Protein AF-M1EKQ5-F1 (afdb_monomer)

Mean predicted aligned error: 8.8 Å

pLDDT: mean 74.96, std 15.65, range [34.0, 91.25]

Secondary structure (DSSP, 8-state):
--SHHHHHHHHH---TT--S-SEEEEE--TT--HHHHHHHHHHHHHTT-EEEEEPPTT--S--HHHHHHHHTT-SEEE--SS-SHHHHHHHT-

Nearest PDB structures (foldseek):
  4z1y-assembly1_B  TM=9.109E-01  e=4.977E-04  Chloroflexus aurantiacus J-10-fl
  5bof-assembly1_B  TM=9.261E-01  e=7.310E-04  Staphylococcus aureus
  3zlg-assembly4_D  TM=9.283E-01  e=8.309E-04  Streptococcus pyogenes MGAS10394
  5bof-assembly1_A  TM=9.263E-01  e=8.309E-04  Staphylococcus aureus
  8uop-assembly1_A  TM=8.297E-01  e=7.310E-04  Streptococcus pyogenes

Radius of gyration: 14.04 Å; Cα contacts (8 Å, |Δi|>4): 96; chains: 1; bounding box: 30×28×34 Å

Sequence (93 aa):
GAASKSISKLLEGGDISTPKSSGLIIRHTNQTTISDLVEITSLLDSKQRVAVFGSAEGESSDDSLVDLAIGLGVRFIKLGGLSRGERITKYNR

Solvent-accessible surface area (backbone atoms only — not comparable to full-atom values): 5736 Å² total; per-residue (Å²): 133,71,63,67,62,45,56,57,51,66,70,64,64,75,62,92,85,64,84,91,62,67,58,47,82,45,58,72,44,102,78,53,53,73,68,55,53,53,54,52,46,54,52,28,53,78,67,76,31,44,48,25,46,30,65,51,90,90,57,61,62,62,41,63,68,50,58,48,35,59,75,68,66,46,84,41,74,45,69,73,65,100,54,64,69,36,34,46,43,42,75,73,108

InterPro domains:
  IPR000941 Enolase [PTHR11902] (14-93)
  IPR020810 Enolase, C-terminal TIM barrel domain [PF00113] (23-93)
  IPR036849 Enolase-like, C-terminal domain superfamily [G3DSA:3.20.20.120] (4-93)
  IPR036849 Enolase-like, C-terminal domain superfamily [SSF51604] (16-93)

Structure (mmCIF, N/CA/C/O backbone):
data_AF-M1EKQ5-F1
#
_entry.id   AF-M1EKQ5-F1
#
loop_
_atom_site.group_PDB
_atom_site.id
_atom_site.type_symbol
_atom_site.label_atom_id
_atom_site.label_alt_id
_atom_site.label_comp_id
_atom_site.label_asym_id
_atom_site.label_entity_id
_atom_site.label_seq_id
_atom_site.pdbx_PDB_ins_code
_atom_site.Cartn_x
_atom_site.Cartn_y
_atom_site.Cartn_z
_atom_site.occupancy
_atom_site.B_iso_or_equiv
_atom_site.auth_seq_id
_atom_site.auth_comp_id
_atom_site.auth_asym_id
_atom_site.auth_atom_id
_atom_site.pdbx_PDB_model_num
ATOM 1 N N . GLY A 1 1 ? 14.216 14.233 8.554 1.00 36.19 1 GLY A N 1
ATOM 2 C CA . GLY A 1 1 ? 13.802 14.748 9.879 1.00 36.19 1 GLY A CA 1
ATOM 3 C C . GLY A 1 1 ? 12.386 15.321 9.955 1.00 36.19 1 GLY A C 1
ATOM 4 O O . GLY A 1 1 ? 11.970 15.663 11.052 1.00 36.19 1 GLY A O 1
ATOM 5 N N . ALA A 1 2 ? 11.622 15.423 8.855 1.00 34.00 2 ALA A N 1
ATOM 6 C CA . ALA A 1 2 ? 10.308 16.086 8.859 1.00 34.00 2 ALA A CA 1
ATOM 7 C C . ALA A 1 2 ? 9.104 15.129 9.012 1.00 34.00 2 ALA A C 1
ATOM 9 O O . ALA A 1 2 ? 8.088 15.539 9.564 1.00 34.00 2 ALA A O 1
ATOM 10 N N . ALA A 1 3 ? 9.213 13.854 8.606 1.00 44.62 3 ALA A N 1
ATOM 11 C CA . ALA A 1 3 ? 8.083 12.915 8.671 1.00 44.62 3 ALA A CA 1
ATOM 12 C C . ALA A 1 3 ? 7.824 12.301 10.062 1.00 44.62 3 ALA A C 1
ATOM 14 O O . ALA A 1 3 ? 6.683 11.983 10.375 1.00 44.62 3 ALA A O 1
ATOM 15 N N . SER A 1 4 ? 8.841 12.201 10.930 1.00 40.91 4 SER A N 1
ATOM 16 C CA . SER A 1 4 ? 8.675 11.654 12.292 1.00 40.91 4 SER A CA 1
ATOM 17 C C . SER A 1 4 ? 7.761 12.536 13.161 1.00 40.91 4 SER A C 1
ATOM 19 O O . SER A 1 4 ? 6.984 12.024 13.956 1.00 40.91 4 SER A O 1
ATOM 21 N N . LYS A 1 5 ? 7.716 13.855 12.904 1.00 40.06 5 LYS A N 1
ATOM 22 C CA . LYS A 1 5 ? 6.724 14.761 13.513 1.00 40.06 5 LYS A CA 1
ATOM 23 C C . LYS A 1 5 ? 5.293 14.551 12.995 1.00 40.06 5 LYS A C 1
ATOM 25 O O . LYS A 1 5 ? 4.363 15.086 13.585 1.00 40.06 5 LYS A O 1
ATOM 30 N N . SER A 1 6 ? 5.095 13.830 11.888 1.00 53.09 6 SER A N 1
ATOM 31 C CA . SER A 1 6 ? 3.785 13.707 11.240 1.00 53.09 6 SER A CA 1
ATOM 32 C C . SER A 1 6 ? 2.917 12.612 11.848 1.00 53.09 6 SER A C 1
ATOM 34 O O . SER A 1 6 ? 1.705 12.769 11.801 1.00 53.09 6 SER A O 1
ATOM 36 N N . ILE A 1 7 ? 3.498 11.556 12.435 1.00 54.94 7 ILE A N 1
ATOM 37 C CA . ILE A 1 7 ? 2.737 10.473 13.086 1.00 54.94 7 ILE A CA 1
ATOM 38 C C . ILE A 1 7 ? 2.072 11.013 14.352 1.00 54.94 7 ILE A C 1
ATOM 40 O O . ILE A 1 7 ? 0.854 10.941 14.473 1.00 54.94 7 ILE A O 1
ATOM 44 N N . SER A 1 8 ? 2.833 11.691 15.218 1.00 48.03 8 SER A N 1
ATOM 45 C CA . SER A 1 8 ? 2.305 12.373 16.407 1.00 48.03 8 SER A CA 1
ATOM 46 C C . SER A 1 8 ? 1.205 13.367 16.035 1.00 48.03 8 SER A C 1
ATOM 48 O O . SER A 1 8 ? 0.151 13.364 16.644 1.00 48.03 8 SER A O 1
ATOM 50 N N . LYS A 1 9 ? 1.380 14.135 14.952 1.00 51.81 9 LYS A N 1
ATOM 51 C CA . LYS A 1 9 ? 0.381 15.104 14.467 1.00 51.81 9 LYS A CA 1
ATOM 52 C C . LYS A 1 9 ? -0.867 14.454 13.843 1.00 51.81 9 LYS A C 1
ATOM 54 O O . LYS A 1 9 ? -1.921 15.082 13.797 1.00 51.81 9 LYS A O 1
ATOM 59 N N . LEU A 1 10 ? -0.758 13.209 13.369 1.00 55.00 10 LEU A N 1
ATOM 60 C CA . LEU A 1 10 ? -1.873 12.371 12.905 1.00 55.00 10 LEU A CA 1
ATOM 61 C C . LEU A 1 10 ? -2.646 11.756 14.084 1.00 55.00 10 LEU A C 1
ATOM 63 O O . LEU A 1 10 ? -3.860 11.577 13.992 1.00 55.00 10 LEU A O 1
ATOM 67 N N . LEU A 1 11 ? -1.941 11.470 15.184 1.00 52.88 11 LEU A N 1
ATOM 68 C CA . LEU A 1 11 ? -2.489 11.007 16.463 1.00 52.88 11 LEU A CA 1
ATOM 69 C C . LEU A 1 11 ? -3.147 12.150 17.262 1.00 52.88 11 LEU A C 1
ATOM 71 O O . LEU A 1 11 ? -4.190 11.946 17.874 1.00 52.88 11 LEU A O 1
ATOM 75 N N . GLU A 1 12 ? -2.569 13.352 17.205 1.00 50.06 12 GLU A N 1
ATOM 76 C CA . GLU A 1 12 ? -2.920 14.540 18.001 1.00 50.06 12 GLU A CA 1
ATOM 77 C C . GLU A 1 12 ? -3.975 15.436 17.321 1.00 50.06 12 GLU A C 1
ATOM 79 O O . GLU A 1 12 ? -4.584 16.285 17.963 1.00 50.06 12 GL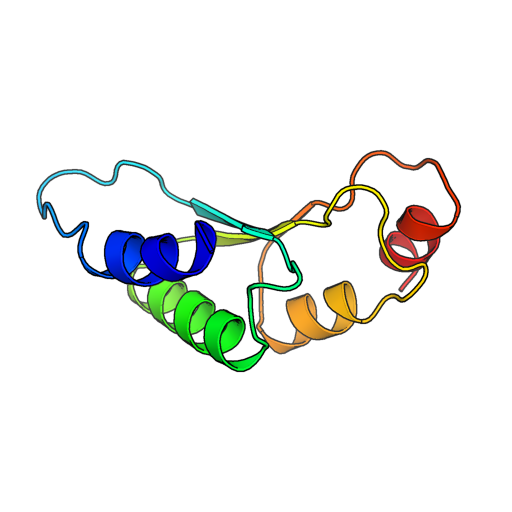U A O 1
ATOM 84 N N . GLY A 1 13 ? -4.271 15.213 16.032 1.00 46.44 13 GLY A N 1
ATOM 85 C CA . GLY A 1 13 ? -5.316 15.905 15.262 1.00 46.44 13 GLY A CA 1
ATOM 86 C C . GLY A 1 13 ? -6.755 15.519 15.634 1.00 46.44 13 GLY A C 1
ATOM 87 O O . GLY A 1 13 ? -7.615 15.429 14.755 1.00 46.44 13 GLY A O 1
ATOM 88 N N . GLY A 1 14 ? -7.006 15.252 16.914 1.00 46.91 14 GLY A N 1
ATOM 89 C CA . GLY A 1 14 ? -8.334 15.110 17.489 1.00 46.91 14 GLY A CA 1
ATOM 90 C C . GLY A 1 14 ? -9.012 16.470 17.598 1.00 46.91 14 GLY A C 1
ATOM 91 O O . GLY A 1 14 ? -9.033 17.061 18.668 1.00 46.91 14 GLY A O 1
ATOM 92 N N . ASP A 1 15 ? -9.591 16.944 16.496 1.00 44.47 15 ASP A N 1
ATOM 93 C CA . ASP A 1 15 ? -10.758 17.818 16.581 1.00 44.47 15 ASP A CA 1
ATOM 94 C C . ASP A 1 15 ? -11.990 16.969 16.242 1.00 44.47 15 ASP A C 1
ATOM 96 O O . ASP A 1 15 ? -12.118 16.404 15.153 1.00 44.47 15 ASP A O 1
ATOM 100 N N . ILE A 1 16 ? -12.827 16.771 17.257 1.00 50.91 16 ILE A N 1
ATOM 101 C CA . ILE A 1 16 ? -13.781 15.662 17.418 1.00 50.91 16 ILE A CA 1
ATOM 102 C C . ILE A 1 16 ? -15.083 15.86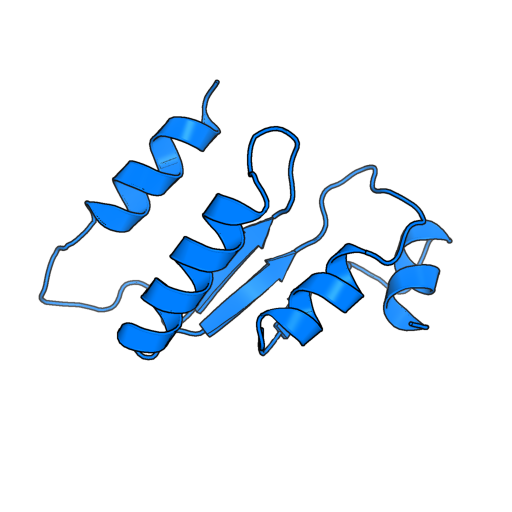9 16.617 1.00 50.91 16 ILE A C 1
ATOM 104 O O . ILE A 1 16 ? -15.951 15.003 16.609 1.00 50.91 16 ILE A O 1
ATOM 108 N N . SER A 1 17 ? -15.239 16.974 15.884 1.00 46.12 17 SER A N 1
ATOM 109 C CA . SER A 1 17 ? -16.536 17.323 15.279 1.00 46.12 17 SER A CA 1
ATOM 110 C C . SER A 1 17 ? -16.692 16.995 13.790 1.00 46.12 17 SER A C 1
ATOM 112 O O . SER A 1 17 ? -17.824 16.854 13.331 1.00 46.12 17 SER A O 1
ATOM 114 N N . THR A 1 18 ? -15.610 16.845 13.013 1.00 51.69 18 THR A N 1
ATOM 115 C CA . THR A 1 18 ? -15.719 16.611 11.558 1.00 51.69 18 THR A CA 1
ATOM 116 C C . THR A 1 18 ? -14.622 15.685 11.008 1.00 51.69 18 THR A C 1
ATOM 118 O O . THR A 1 18 ? -13.427 15.937 11.190 1.00 51.69 18 THR A O 1
ATOM 121 N N . PRO A 1 19 ? -14.968 14.603 10.284 1.00 55.03 19 PRO A N 1
ATOM 122 C CA . PRO A 1 19 ? -13.965 13.797 9.600 1.00 55.03 19 PRO A CA 1
ATOM 123 C C . PRO A 1 19 ? -13.402 14.570 8.393 1.00 55.03 19 PRO A C 1
ATOM 125 O O . PRO A 1 19 ? -14.034 14.639 7.345 1.00 55.03 19 PRO A O 1
ATOM 128 N N . LYS A 1 20 ? -12.185 15.129 8.513 1.00 66.44 20 LYS A N 1
ATOM 129 C CA . LYS A 1 20 ? -11.474 15.784 7.387 1.00 66.44 20 LYS A CA 1
ATOM 130 C C . LYS A 1 20 ? -11.212 14.852 6.194 1.00 66.44 20 LYS A C 1
ATOM 132 O O . LYS A 1 20 ? -11.113 15.324 5.067 1.00 66.44 20 LYS A O 1
ATOM 137 N N . SER A 1 21 ? -11.069 13.547 6.432 1.00 68.12 21 SER A N 1
ATOM 138 C CA . SER A 1 21 ? -10.923 12.534 5.383 1.00 68.12 21 SER A CA 1
ATOM 139 C C . SER A 1 21 ? -11.354 11.151 5.881 1.00 68.12 21 SER A C 1
ATOM 141 O O . SER A 1 21 ? -11.175 10.814 7.055 1.00 68.12 21 SER A O 1
ATOM 143 N N . SER A 1 22 ? -11.900 10.340 4.972 1.00 75.56 22 SER A N 1
ATOM 144 C CA . SER A 1 22 ? -12.299 8.944 5.211 1.00 75.56 22 SER A CA 1
ATOM 145 C C . SER A 1 22 ? -11.154 7.942 5.028 1.00 75.56 22 SER A C 1
ATOM 147 O O . SER A 1 22 ? -11.278 6.781 5.417 1.00 75.56 22 SER A O 1
ATOM 149 N N . GLY A 1 23 ? -10.027 8.381 4.465 1.00 75.19 23 GLY A N 1
ATOM 150 C CA . GLY A 1 23 ? -8.858 7.539 4.251 1.00 75.19 23 GLY A CA 1
ATOM 151 C C . GLY A 1 23 ? -7.537 8.289 4.351 1.00 75.19 23 GLY A C 1
ATOM 152 O O . GLY A 1 23 ? -7.492 9.525 4.298 1.00 75.19 23 GLY A O 1
ATOM 153 N N . LEU A 1 24 ? -6.465 7.515 4.517 1.00 78.75 24 LEU A N 1
ATOM 154 C CA . LEU A 1 24 ? -5.093 7.988 4.648 1.00 78.75 24 LEU A CA 1
ATOM 155 C C . LEU A 1 24 ? -4.167 7.194 3.726 1.00 78.75 24 LEU A C 1
ATOM 157 O O . LEU A 1 24 ? -4.1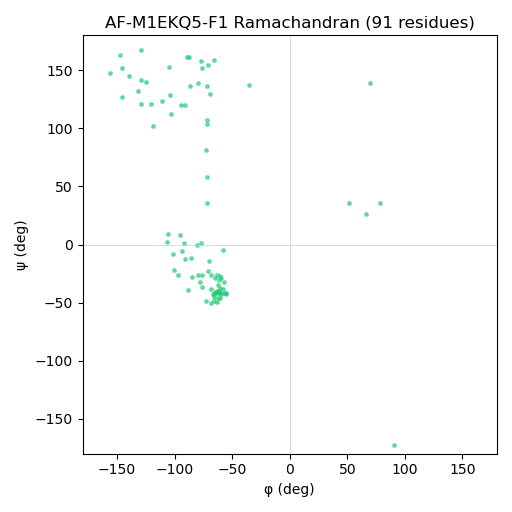84 5.967 3.736 1.00 78.75 24 LEU A O 1
ATOM 161 N N . ILE A 1 25 ? -3.322 7.907 2.975 1.00 81.31 25 ILE A N 1
ATOM 162 C CA . ILE A 1 25 ? -2.263 7.299 2.164 1.00 81.31 25 ILE A CA 1
ATOM 163 C C . ILE A 1 25 ? -0.961 7.299 2.964 1.00 81.31 25 ILE A C 1
ATOM 165 O O . ILE A 1 25 ? -0.448 8.363 3.311 1.00 81.31 25 ILE A O 1
ATOM 169 N N . ILE A 1 26 ? -0.412 6.115 3.205 1.00 80.25 26 ILE A N 1
ATOM 170 C CA . ILE A 1 26 ? 0.822 5.890 3.951 1.00 80.25 26 ILE A CA 1
ATOM 171 C C . ILE A 1 26 ? 1.879 5.410 2.965 1.00 80.25 26 ILE A C 1
ATOM 173 O O . ILE A 1 26 ? 1.662 4.436 2.249 1.00 80.25 26 ILE A O 1
ATOM 177 N N . ARG A 1 27 ? 3.013 6.108 2.890 1.00 77.94 27 ARG A N 1
ATOM 178 C CA . ARG A 1 27 ? 4.116 5.724 2.002 1.00 77.94 27 ARG A CA 1
ATOM 179 C C . ARG A 1 27 ? 5.229 5.093 2.812 1.00 77.94 27 ARG A C 1
ATOM 181 O O . ARG A 1 27 ? 5.687 5.704 3.776 1.00 77.94 27 ARG A O 1
ATOM 188 N N . HIS A 1 28 ? 5.680 3.917 2.393 1.00 68.56 28 HIS A N 1
ATOM 189 C CA . HIS A 1 28 ? 6.866 3.304 2.973 1.00 68.56 28 HIS A CA 1
ATOM 190 C C . HIS A 1 28 ? 8.093 4.097 2.505 1.00 68.56 28 HIS A C 1
ATOM 192 O O . HIS A 1 28 ? 8.457 4.091 1.332 1.00 68.56 28 HIS A O 1
ATOM 198 N N . THR A 1 29 ? 8.680 4.870 3.414 1.00 67.25 29 THR A N 1
ATOM 199 C CA . THR A 1 29 ? 9.887 5.669 3.168 1.00 67.25 29 THR A CA 1
ATOM 200 C C . THR A 1 29 ? 10.900 5.376 4.265 1.00 67.25 29 THR A C 1
ATOM 202 O O . THR A 1 29 ? 10.530 4.855 5.313 1.00 67.25 29 THR A O 1
ATOM 205 N N . ASN A 1 30 ? 12.157 5.793 4.094 1.00 54.22 30 ASN A N 1
ATOM 206 C CA . ASN A 1 30 ? 13.229 5.592 5.086 1.00 54.22 30 ASN A CA 1
ATOM 207 C C . ASN A 1 30 ? 12.945 6.188 6.484 1.00 54.22 30 ASN A C 1
ATOM 209 O O . ASN A 1 30 ? 13.760 6.049 7.390 1.00 54.22 30 ASN A O 1
ATOM 213 N N . GLN A 1 31 ? 11.834 6.908 6.661 1.00 63.03 31 GLN A N 1
ATOM 214 C CA . GLN A 1 31 ? 11.407 7.484 7.933 1.00 63.03 31 GLN A CA 1
ATOM 215 C C . GLN A 1 31 ? 10.216 6.753 8.578 1.00 63.03 31 GLN A C 1
ATOM 217 O O . GLN A 1 31 ? 9.730 7.225 9.602 1.00 63.03 31 GLN A O 1
ATOM 222 N N . THR A 1 32 ? 9.724 5.667 7.978 1.00 69.62 32 THR A N 1
ATOM 223 C CA . THR A 1 32 ? 8.559 4.905 8.444 1.00 69.62 32 THR A CA 1
ATOM 224 C C . THR A 1 32 ? 8.991 3.474 8.726 1.00 69.62 32 THR A C 1
ATOM 226 O O . THR A 1 32 ? 9.496 2.803 7.830 1.00 69.62 32 THR A O 1
ATOM 229 N N . THR A 1 33 ? 8.818 3.009 9.961 1.00 80.56 33 THR A N 1
ATOM 230 C CA . THR A 1 33 ? 9.137 1.627 10.334 1.00 80.56 33 THR A CA 1
ATOM 231 C C . THR A 1 33 ? 7.937 0.709 10.113 1.00 80.56 33 THR A C 1
ATOM 233 O O . THR A 1 33 ? 6.794 1.158 10.043 1.00 80.56 33 THR A O 1
ATOM 236 N N . ILE A 1 34 ? 8.178 -0.602 10.034 1.00 82.12 34 ILE A N 1
ATOM 237 C CA . ILE A 1 34 ? 7.097 -1.594 9.938 1.00 82.12 34 ILE A CA 1
ATOM 238 C C . ILE A 1 34 ? 6.182 -1.534 11.170 1.00 82.12 34 ILE A C 1
ATOM 240 O O . ILE A 1 34 ? 4.966 -1.630 11.031 1.00 82.12 34 ILE A O 1
ATOM 244 N N . SER A 1 35 ? 6.744 -1.303 12.359 1.00 84.19 35 SER A N 1
ATOM 245 C CA . SER A 1 35 ? 5.967 -1.134 13.591 1.00 84.19 35 SER A CA 1
ATOM 246 C C . SER A 1 35 ? 5.008 0.056 13.505 1.00 84.19 35 SER A C 1
ATOM 248 O O . SER A 1 35 ? 3.841 -0.083 13.865 1.00 84.19 35 SER A O 1
ATOM 250 N N . ASP A 1 36 ? 5.458 1.186 12.944 1.00 82.62 36 ASP A N 1
ATOM 251 C CA . ASP A 1 36 ? 4.594 2.354 12.728 1.00 82.62 36 ASP A CA 1
ATOM 252 C C . ASP A 1 36 ? 3.424 2.012 11.791 1.00 82.62 36 ASP A C 1
ATOM 254 O O . ASP A 1 36 ? 2.292 2.434 12.017 1.00 82.62 36 ASP A O 1
ATOM 258 N N . LEU A 1 37 ? 3.674 1.228 10.735 1.00 81.81 37 LEU A N 1
ATOM 259 C CA . LEU A 1 37 ? 2.632 0.815 9.788 1.00 81.81 37 LEU A CA 1
ATOM 260 C C . LEU A 1 37 ? 1.560 -0.051 10.454 1.00 81.81 37 LEU A C 1
ATOM 262 O O . LEU A 1 37 ? 0.373 0.130 10.175 1.00 81.81 37 LEU A O 1
ATOM 266 N N . VAL A 1 38 ? 1.962 -0.957 11.345 1.00 84.94 38 VAL A N 1
ATOM 267 C CA . VAL A 1 38 ? 1.040 -1.794 12.126 1.00 84.94 38 VAL A CA 1
ATOM 268 C C . VAL A 1 38 ? 0.177 -0.923 13.042 1.00 84.94 38 VAL A C 1
ATOM 270 O O . VAL A 1 38 ? -1.049 -1.046 13.032 1.00 84.94 38 VAL A O 1
ATOM 273 N N . GLU A 1 39 ? 0.797 -0.009 13.795 1.00 84.25 39 GLU A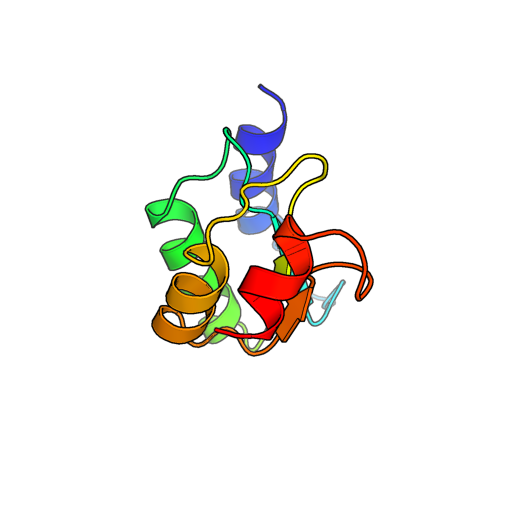 N 1
ATOM 274 C CA . GLU A 1 39 ? 0.094 0.872 14.734 1.00 84.25 39 GLU A CA 1
ATOM 275 C C . GLU A 1 39 ? -0.907 1.782 14.010 1.00 84.25 39 GLU A C 1
ATOM 277 O O . GLU A 1 39 ? -2.071 1.881 14.406 1.00 84.25 39 GLU A O 1
ATOM 282 N N . ILE A 1 40 ? -0.491 2.394 12.897 1.00 80.75 40 ILE A N 1
ATOM 283 C CA . ILE A 1 40 ? -1.355 3.270 12.101 1.00 80.75 40 ILE A CA 1
ATOM 28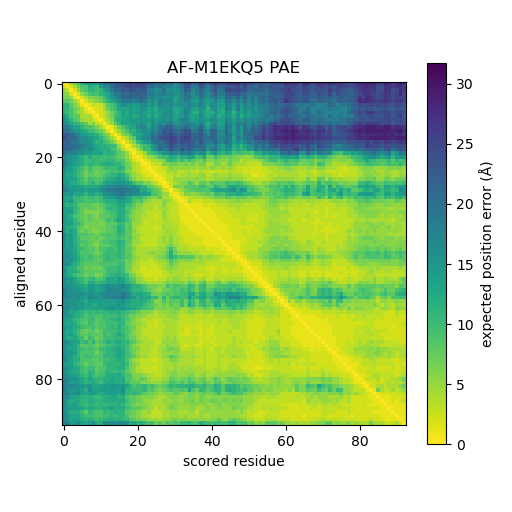4 C C . ILE A 1 40 ? -2.527 2.484 11.505 1.00 80.75 40 ILE A C 1
ATOM 286 O O . ILE A 1 40 ? -3.654 2.980 11.511 1.00 80.75 40 ILE A O 1
ATOM 290 N N . THR A 1 41 ? -2.289 1.273 10.997 1.00 83.38 41 THR A N 1
ATOM 291 C CA . THR A 1 41 ? -3.352 0.458 10.389 1.00 83.38 41 THR A CA 1
ATOM 292 C C . THR A 1 41 ? -4.387 0.044 11.435 1.00 83.38 41 THR A C 1
ATOM 294 O O . THR A 1 41 ? -5.580 0.239 11.210 1.00 83.38 41 THR A O 1
ATOM 297 N N . SER A 1 42 ? -3.941 -0.404 12.613 1.00 84.62 42 SER A N 1
ATOM 298 C CA . SER A 1 42 ? -4.816 -0.728 13.750 1.00 84.62 42 SER A CA 1
ATOM 299 C C . SER A 1 42 ? -5.640 0.482 14.214 1.00 84.62 42 SER A C 1
ATOM 301 O O . SER A 1 42 ? -6.852 0.401 14.429 1.00 84.62 42 SER A O 1
ATOM 303 N N . LEU A 1 43 ? -5.013 1.660 14.283 1.00 82.31 43 LEU A N 1
ATOM 304 C CA . LEU A 1 43 ? -5.705 2.889 14.656 1.00 82.31 43 LEU A CA 1
ATOM 305 C C . LEU A 1 43 ? -6.759 3.304 13.622 1.00 82.31 43 LEU A C 1
ATOM 307 O O . LEU A 1 43 ? -7.844 3.754 13.997 1.00 82.31 43 LEU A O 1
ATOM 311 N N . LEU A 1 44 ? -6.446 3.203 12.330 1.00 79.88 44 LEU A N 1
ATOM 312 C CA . LEU A 1 44 ? -7.385 3.539 11.260 1.00 79.88 44 LEU A CA 1
ATOM 313 C C . LEU A 1 44 ? -8.578 2.585 11.254 1.00 79.88 44 LEU A C 1
ATOM 315 O O . LEU A 1 44 ? -9.706 3.063 11.134 1.00 79.88 44 LEU A O 1
ATOM 319 N N . ASP A 1 45 ? -8.342 1.293 11.476 1.00 82.81 45 ASP A N 1
ATOM 320 C CA . ASP A 1 45 ? -9.397 0.287 11.589 1.00 82.81 45 ASP A CA 1
ATOM 321 C C . ASP A 1 45 ? -10.348 0.597 12.759 1.00 82.81 45 ASP A C 1
ATOM 323 O O . ASP A 1 45 ? -11.561 0.697 12.569 1.00 82.81 45 ASP A O 1
ATOM 327 N N . SER A 1 46 ? -9.801 0.938 13.937 1.00 81.25 46 SER A N 1
ATOM 328 C CA . SER A 1 46 ? -10.607 1.336 15.108 1.00 81.25 46 SER A CA 1
ATOM 329 C C . SER A 1 46 ? -11.470 2.584 14.870 1.00 81.25 46 SER A C 1
ATOM 331 O O . SER A 1 46 ? -12.526 2.753 15.478 1.00 81.25 46 SER A O 1
ATOM 333 N N . LYS A 1 47 ? -11.034 3.465 13.961 1.00 80.75 47 LYS A N 1
ATOM 334 C CA . LYS A 1 47 ? -11.735 4.698 13.577 1.00 80.75 47 LYS A CA 1
ATOM 335 C C . LYS A 1 47 ? -12.611 4.521 12.332 1.00 80.75 47 LYS A C 1
ATOM 337 O O . LYS A 1 47 ? -13.099 5.527 11.815 1.00 80.75 47 LYS A O 1
ATOM 342 N N . GLN A 1 48 ? -12.786 3.289 11.836 1.00 80.56 48 GLN A N 1
ATOM 343 C CA . GLN A 1 48 ? -13.485 2.966 10.584 1.00 80.56 48 GLN A CA 1
ATOM 344 C C . GLN A 1 48 ? -12.979 3.780 9.380 1.00 80.56 48 GLN A C 1
ATOM 346 O O . GLN A 1 48 ? -13.741 4.190 8.502 1.00 80.56 48 GLN A O 1
ATOM 351 N N . ARG A 1 49 ? -11.671 4.049 9.344 1.00 79.88 49 ARG A N 1
ATOM 352 C CA . ARG A 1 49 ? -11.004 4.771 8.260 1.00 79.88 49 ARG A CA 1
ATOM 353 C C . ARG A 1 49 ? -10.218 3.814 7.387 1.00 79.88 49 ARG A C 1
ATOM 355 O O . ARG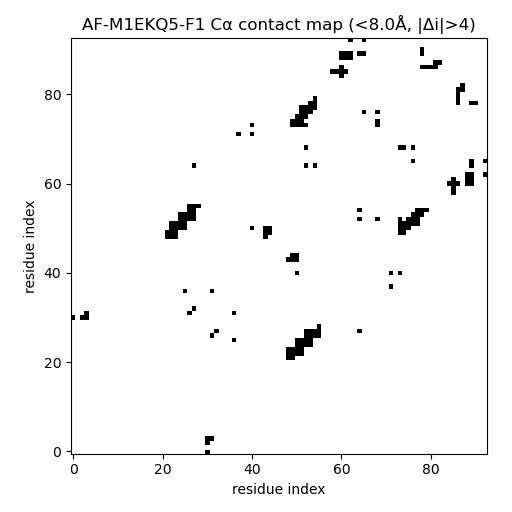 A 1 49 ? -9.730 2.779 7.822 1.00 79.88 49 ARG A O 1
ATOM 362 N N . VAL A 1 50 ? -10.059 4.202 6.132 1.00 82.69 50 VAL A N 1
ATOM 363 C CA . VAL A 1 50 ? -9.379 3.383 5.135 1.00 82.69 50 VAL A CA 1
ATOM 364 C C . VAL A 1 50 ? -7.888 3.711 5.105 1.00 82.69 50 VAL A C 1
ATOM 366 O O . VAL A 1 50 ? -7.498 4.838 4.794 1.00 82.69 50 VAL A O 1
ATOM 369 N N . ALA A 1 51 ? -7.047 2.717 5.376 1.00 84.25 51 ALA A N 1
ATOM 370 C CA . ALA A 1 51 ? -5.621 2.787 5.080 1.00 84.25 51 ALA A CA 1
ATOM 371 C C . ALA A 1 51 ? -5.373 2.497 3.591 1.00 84.25 51 ALA A C 1
ATOM 373 O O . ALA A 1 51 ? -5.984 1.597 3.010 1.00 84.25 51 ALA A O 1
ATOM 374 N N . VAL A 1 52 ? -4.469 3.262 2.980 1.00 86.12 52 VAL A N 1
ATOM 375 C CA . VAL A 1 52 ? -3.987 3.049 1.613 1.00 86.12 52 VAL A CA 1
ATOM 376 C C . VAL A 1 52 ? -2.468 3.048 1.635 1.00 86.12 52 VAL A C 1
ATOM 378 O O . VAL A 1 52 ? -1.864 4.044 2.028 1.00 86.12 52 VAL A O 1
ATOM 381 N N . PHE A 1 53 ? -1.828 1.970 1.199 1.00 88.00 53 PHE A N 1
ATOM 382 C CA . PHE A 1 53 ? -0.367 1.940 1.098 1.00 88.00 53 PHE A CA 1
ATOM 383 C C . PHE A 1 53 ? 0.080 2.497 -0.246 1.00 88.00 53 PHE A C 1
ATOM 385 O O . PHE A 1 53 ? -0.527 2.222 -1.273 1.00 88.00 53 PHE A O 1
ATOM 392 N N . GLY A 1 54 ? 1.108 3.334 -0.255 1.00 84.81 54 GLY A N 1
ATOM 393 C CA . GLY A 1 54 ? 1.616 3.978 -1.459 1.00 84.81 54 GLY A CA 1
ATOM 394 C C . GLY A 1 54 ? 3.097 3.710 -1.649 1.00 84.81 54 GLY A C 1
ATOM 395 O O . GLY A 1 54 ? 3.856 3.789 -0.683 1.00 84.81 54 GLY A O 1
ATOM 396 N N . SER A 1 55 ? 3.508 3.471 -2.891 1.00 81.69 55 SER A N 1
ATOM 397 C CA . SER A 1 55 ? 4.929 3.430 -3.208 1.00 81.69 55 SER A CA 1
ATOM 398 C C . SER A 1 55 ? 5.573 4.814 -3.274 1.00 81.69 55 SER A C 1
ATOM 400 O O . SER A 1 55 ? 4.919 5.828 -3.561 1.00 81.69 55 SER A O 1
ATOM 402 N N . ALA A 1 56 ? 6.872 4.862 -2.978 1.00 72.69 56 ALA A N 1
ATOM 403 C CA . ALA A 1 56 ? 7.697 6.062 -3.106 1.00 72.69 56 ALA A CA 1
ATOM 404 C C . ALA A 1 56 ? 8.295 6.208 -4.522 1.00 72.69 56 ALA A C 1
ATOM 406 O O . ALA A 1 56 ? 8.346 5.260 -5.303 1.00 72.69 56 ALA A O 1
ATOM 407 N N . GLU A 1 57 ? 8.745 7.414 -4.884 1.00 68.12 57 GLU A N 1
ATOM 408 C CA . GLU A 1 57 ? 9.483 7.620 -6.138 1.00 68.12 57 GLU A CA 1
ATOM 409 C C . GLU A 1 57 ? 10.892 7.015 -6.037 1.00 68.12 57 GLU A C 1
ATOM 411 O O . GLU A 1 57 ? 11.564 7.192 -5.024 1.00 68.12 57 GLU A O 1
ATOM 416 N N . GLY A 1 58 ? 11.342 6.318 -7.089 1.00 68.44 58 GLY A N 1
ATOM 417 C CA . GLY A 1 58 ? 12.646 5.637 -7.104 1.00 68.44 58 GLY A CA 1
ATOM 418 C C . GLY A 1 58 ? 12.658 4.310 -6.341 1.00 68.44 58 GLY A C 1
ATOM 419 O O . GLY A 1 58 ? 13.634 3.990 -5.672 1.00 68.44 58 GLY A O 1
ATOM 420 N N . GLU A 1 59 ? 11.551 3.573 -6.389 1.00 72.38 59 GLU A N 1
ATOM 421 C CA . GLU A 1 59 ? 11.344 2.411 -5.536 1.00 72.38 59 GLU A CA 1
ATOM 422 C C . GLU A 1 59 ? 12.088 1.133 -5.956 1.00 72.38 59 GLU A C 1
ATOM 424 O O . GLU A 1 59 ? 12.411 0.908 -7.122 1.00 72.38 59 GLU A O 1
ATOM 429 N N . SER A 1 60 ? 12.251 0.272 -4.950 1.00 77.69 60 SER A N 1
ATOM 430 C CA . SER A 1 60 ? 12.536 -1.161 -5.010 1.00 77.69 60 SER A CA 1
ATOM 431 C C . SER A 1 60 ? 11.877 -1.912 -6.170 1.00 77.69 60 SER A C 1
ATOM 433 O O . SER A 1 60 ? 10.677 -1.743 -6.358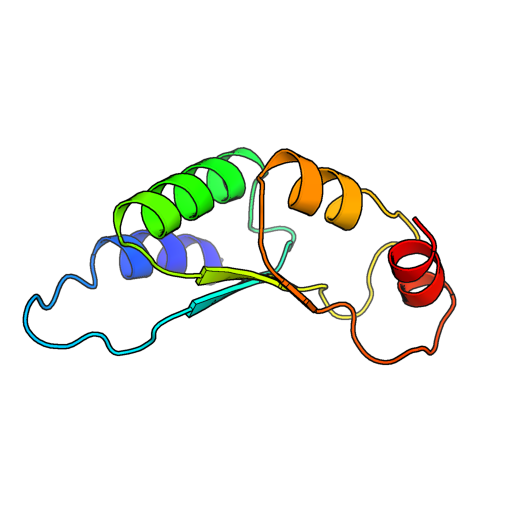 1.00 77.69 60 SER A O 1
ATOM 435 N N . SER A 1 61 ? 12.569 -2.827 -6.859 1.00 81.69 61 SER A N 1
ATOM 436 C CA . SER A 1 61 ? 11.891 -3.876 -7.644 1.00 81.69 61 SER A CA 1
ATOM 437 C C . SER A 1 61 ? 11.344 -5.018 -6.781 1.00 81.69 61 SER A C 1
ATOM 439 O O . SER A 1 61 ? 10.782 -5.960 -7.328 1.00 81.69 61 SER A O 1
ATOM 441 N N . ASP A 1 62 ? 11.500 -4.946 -5.458 1.00 85.06 62 ASP A N 1
ATOM 442 C CA . ASP A 1 62 ? 10.878 -5.874 -4.521 1.00 85.06 62 ASP A CA 1
ATOM 443 C C . ASP A 1 62 ? 9.361 -5.660 -4.418 1.00 85.06 62 ASP A C 1
ATOM 445 O O . ASP A 1 62 ? 8.832 -4.570 -4.658 1.00 85.06 62 ASP A O 1
ATOM 449 N N . ASP A 1 63 ? 8.670 -6.725 -4.039 1.00 88.06 63 ASP A N 1
ATOM 450 C CA . ASP A 1 63 ? 7.226 -6.831 -3.850 1.00 88.06 63 ASP A CA 1
ATOM 451 C C . ASP A 1 63 ? 6.814 -6.873 -2.370 1.00 88.06 63 ASP A C 1
ATOM 453 O O . ASP A 1 63 ? 5.636 -7.032 -2.053 1.00 88.06 63 ASP A O 1
ATOM 457 N N . SER A 1 64 ? 7.757 -6.620 -1.455 1.00 87.50 64 SER A N 1
ATOM 458 C CA . SER A 1 64 ? 7.546 -6.694 -0.003 1.00 87.50 64 SER A CA 1
ATOM 459 C C . SER A 1 64 ? 6.418 -5.786 0.500 1.00 87.50 64 SER A C 1
ATOM 461 O O . SER A 1 64 ? 5.703 -6.133 1.439 1.00 87.50 64 SER A O 1
ATOM 463 N N . LEU A 1 65 ? 6.208 -4.636 -0.154 1.00 86.88 65 LEU A N 1
ATOM 464 C CA . LEU A 1 65 ? 5.108 -3.718 0.150 1.00 86.88 65 LEU A CA 1
ATOM 465 C C . LEU A 1 65 ? 3.732 -4.362 -0.081 1.00 86.88 65 LEU A C 1
ATOM 467 O O . LEU A 1 65 ? 2.788 -4.050 0.642 1.00 86.88 65 LEU A O 1
ATOM 471 N N . VAL A 1 66 ? 3.615 -5.234 -1.086 1.00 89.25 66 VAL A N 1
ATOM 472 C CA . VAL A 1 66 ? 2.371 -5.940 -1.424 1.00 89.25 66 VAL A CA 1
ATOM 473 C C . VAL A 1 66 ? 2.092 -7.004 -0.375 1.00 89.25 66 VAL A C 1
ATOM 475 O O . VAL A 1 66 ? 1.008 -7.008 0.207 1.00 89.25 66 VAL A O 1
ATOM 478 N N . ASP A 1 67 ? 3.099 -7.817 -0.053 1.00 91.25 67 ASP A N 1
ATOM 479 C CA . ASP A 1 67 ? 3.010 -8.822 1.009 1.00 91.25 67 ASP A CA 1
ATOM 480 C C . ASP A 1 67 ? 2.642 -8.165 2.356 1.00 91.25 67 ASP A C 1
ATOM 482 O O . ASP A 1 67 ? 1.767 -8.647 3.077 1.00 91.25 67 ASP A O 1
ATOM 486 N N . LEU A 1 68 ? 3.235 -7.008 2.671 1.00 88.94 68 LEU A N 1
ATOM 487 C CA . LEU A 1 68 ? 2.917 -6.244 3.878 1.00 88.94 68 LEU A CA 1
ATOM 488 C C . LEU A 1 68 ? 1.492 -5.672 3.860 1.00 88.94 68 LEU A C 1
ATOM 490 O O . LEU A 1 68 ? 0.801 -5.725 4.876 1.00 88.94 68 LEU A O 1
ATOM 494 N N . ALA A 1 69 ? 1.039 -5.126 2.729 1.00 89.06 69 ALA A N 1
ATOM 495 C CA . ALA A 1 69 ? -0.322 -4.610 2.591 1.00 89.06 69 ALA A CA 1
ATOM 496 C C . ALA A 1 69 ? -1.362 -5.720 2.800 1.00 89.06 69 ALA A C 1
ATOM 498 O O . ALA A 1 69 ? -2.352 -5.504 3.501 1.00 89.06 69 ALA A O 1
ATOM 499 N N . ILE A 1 70 ? -1.108 -6.914 2.255 1.00 90.88 70 ILE A N 1
ATOM 500 C CA . ILE A 1 70 ? -1.949 -8.099 2.454 1.00 90.88 70 ILE A CA 1
ATOM 501 C C . ILE A 1 70 ? -1.908 -8.538 3.922 1.00 90.88 70 ILE A C 1
ATOM 503 O O . ILE A 1 70 ? -2.960 -8.719 4.532 1.00 90.88 70 ILE A O 1
ATOM 507 N N . GLY A 1 71 ? -0.713 -8.652 4.512 1.00 90.56 71 GLY A N 1
ATOM 508 C CA . GLY A 1 71 ? -0.531 -9.078 5.903 1.00 90.56 71 GLY A CA 1
ATOM 509 C C . GLY A 1 71 ? -1.181 -8.146 6.930 1.00 90.56 71 GLY A C 1
ATOM 510 O O . GLY A 1 71 ? -1.639 -8.607 7.972 1.00 90.56 71 GLY A O 1
ATOM 511 N N . LEU A 1 72 ? -1.271 -6.849 6.625 1.00 88.25 72 LEU A N 1
ATOM 512 C CA . LEU A 1 72 ? -1.937 -5.847 7.463 1.00 88.25 72 LEU A CA 1
ATOM 513 C C . LEU A 1 72 ? -3.417 -5.628 7.105 1.00 88.25 72 LEU A C 1
ATOM 515 O O . LEU A 1 72 ? -4.069 -4.788 7.722 1.00 88.25 72 LEU A O 1
ATOM 519 N N . GLY A 1 73 ? -3.963 -6.353 6.124 1.00 87.88 73 GLY A N 1
ATOM 520 C CA . GLY A 1 73 ? -5.368 -6.231 5.723 1.00 87.88 73 GLY A CA 1
ATOM 521 C C . GLY A 1 73 ? -5.720 -4.880 5.090 1.00 87.88 73 GLY A C 1
ATOM 522 O O . GLY A 1 73 ? -6.863 -4.424 5.162 1.00 87.88 73 GLY A O 1
ATOM 523 N N . VAL A 1 74 ? -4.745 -4.207 4.476 1.00 88.12 74 VAL A N 1
ATOM 524 C CA . VAL A 1 74 ? -4.939 -2.894 3.857 1.00 88.12 74 VAL A CA 1
ATOM 525 C C . VAL A 1 74 ? -5.815 -3.035 2.615 1.00 88.12 74 VAL A C 1
ATOM 527 O O . VAL A 1 74 ? -5.548 -3.834 1.722 1.00 88.12 74 VAL A O 1
ATOM 530 N N . ARG A 1 75 ? -6.867 -2.215 2.526 1.00 85.81 75 ARG A N 1
ATOM 531 C CA . ARG A 1 75 ? -7.887 -2.346 1.471 1.00 85.81 75 ARG A CA 1
ATOM 532 C C . ARG A 1 75 ? -7.446 -1.841 0.101 1.00 85.81 75 ARG A C 1
ATOM 534 O O . ARG A 1 75 ? -8.004 -2.268 -0.904 1.00 85.81 75 ARG A O 1
ATOM 541 N N . PHE A 1 76 ? -6.505 -0.901 0.053 1.00 89.12 76 PHE A N 1
ATOM 542 C CA . PHE A 1 76 ? -6.052 -0.299 -1.198 1.00 89.12 76 PHE A CA 1
ATOM 543 C C . PHE A 1 76 ? -4.540 -0.094 -1.205 1.00 89.12 76 PHE A C 1
ATOM 545 O O . PHE A 1 76 ? -3.941 0.291 -0.201 1.00 89.12 76 PHE A O 1
ATOM 552 N N . ILE A 1 77 ? -3.943 -0.257 -2.382 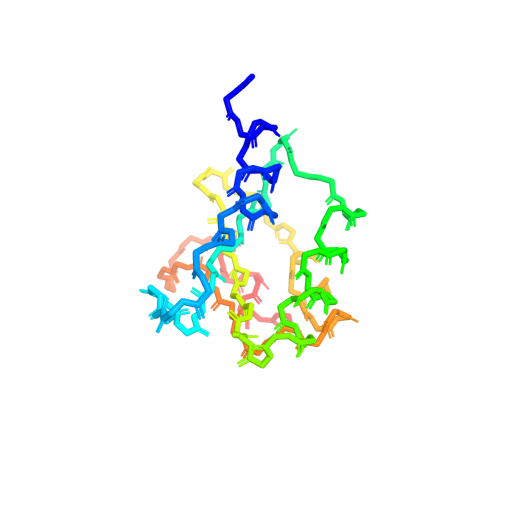1.00 89.69 77 ILE A N 1
ATOM 553 C CA . ILE A 1 77 ? -2.533 0.028 -2.630 1.00 89.69 77 ILE A CA 1
ATOM 554 C C . ILE A 1 77 ? -2.388 0.927 -3.863 1.00 89.69 77 ILE A C 1
ATOM 556 O O . ILE A 1 77 ? -3.126 0.803 -4.839 1.00 89.69 77 ILE A O 1
ATOM 560 N N . LYS A 1 78 ? -1.447 1.869 -3.817 1.00 89.25 78 LYS A N 1
ATOM 561 C CA . LYS A 1 78 ? -1.126 2.808 -4.892 1.00 89.25 78 LYS A CA 1
ATOM 562 C C . LYS A 1 78 ? 0.315 2.587 -5.333 1.00 89.25 78 LYS A C 1
ATOM 564 O O . LYS A 1 78 ? 1.239 3.075 -4.691 1.00 89.25 78 LYS A O 1
ATOM 569 N N . LEU A 1 79 ? 0.481 1.908 -6.465 1.00 88.00 79 LEU A N 1
ATOM 570 C CA . LEU A 1 79 ? 1.792 1.510 -6.995 1.00 88.00 79 LEU A CA 1
ATOM 571 C C . LEU A 1 79 ? 2.298 2.405 -8.143 1.00 88.00 79 LEU A C 1
ATOM 573 O O . LEU A 1 79 ? 3.443 2.290 -8.573 1.00 88.00 79 LEU A O 1
ATOM 577 N N . GLY A 1 80 ? 1.457 3.318 -8.640 1.00 86.00 80 GLY A N 1
ATOM 578 C CA . GLY A 1 80 ? 1.739 4.136 -9.825 1.00 86.00 80 GLY A CA 1
ATOM 579 C C . GLY A 1 80 ? 1.262 3.477 -11.123 1.00 86.00 80 GLY A C 1
ATOM 580 O O . GLY A 1 80 ? 0.545 2.482 -11.095 1.00 86.00 80 GLY A O 1
ATOM 581 N N . GLY A 1 81 ? 1.608 4.063 -12.272 1.00 86.75 81 GLY A N 1
ATOM 582 C CA . GLY A 1 81 ? 1.197 3.527 -13.577 1.00 86.75 81 GLY A CA 1
ATOM 583 C C . GLY A 1 81 ? 1.819 2.160 -13.886 1.00 86.75 81 GLY A C 1
ATOM 584 O O . GLY A 1 81 ? 2.866 1.829 -13.331 1.00 86.75 81 GLY A O 1
ATOM 585 N N . LEU A 1 82 ? 1.199 1.411 -14.807 1.00 84.44 82 LEU A N 1
ATOM 586 C CA . LEU A 1 82 ? 1.676 0.123 -15.343 1.00 84.44 82 LEU A CA 1
ATOM 587 C C . LEU A 1 82 ? 2.886 0.316 -16.272 1.00 84.44 82 LEU A C 1
ATOM 589 O O . LEU A 1 82 ? 2.856 0.023 -17.464 1.00 84.44 82 LEU A O 1
ATOM 593 N N . SER A 1 83 ? 3.942 0.906 -15.736 1.00 78.38 83 SER A N 1
ATOM 594 C CA . SER A 1 83 ? 5.178 1.194 -16.441 1.00 78.38 83 SER A CA 1
ATOM 595 C C . SER A 1 83 ? 6.348 1.054 -15.485 1.00 78.38 83 SER A C 1
ATOM 597 O O . SER A 1 83 ? 6.208 1.310 -14.290 1.00 78.38 83 SER A O 1
ATOM 599 N N . ARG A 1 84 ? 7.512 0.711 -16.045 1.00 82.50 84 ARG A N 1
ATOM 600 C CA . ARG A 1 84 ? 8.751 0.394 -15.323 1.00 82.50 84 ARG A CA 1
ATOM 601 C C . ARG A 1 84 ? 8.688 -0.928 -14.545 1.00 82.50 84 ARG A C 1
ATOM 603 O O . ARG A 1 84 ? 7.671 -1.269 -13.941 1.00 82.50 84 ARG A O 1
ATOM 610 N N . GLY A 1 85 ? 9.786 -1.683 -14.600 1.00 83.81 85 GLY A N 1
ATOM 611 C CA . GLY A 1 85 ? 9.861 -3.040 -14.051 1.00 83.81 85 GLY A CA 1
ATOM 612 C C . GLY A 1 85 ? 9.536 -3.088 -12.560 1.00 83.81 85 GLY A C 1
ATOM 613 O O . GLY A 1 85 ? 8.786 -3.958 -12.132 1.00 83.81 85 GLY A O 1
ATOM 614 N N . GLU A 1 86 ? 9.978 -2.083 -11.798 1.00 83.06 86 GLU A N 1
ATOM 615 C CA . GLU A 1 86 ? 9.799 -2.025 -10.346 1.00 83.06 86 GLU A CA 1
ATOM 616 C C . GLU A 1 86 ? 8.333 -1.947 -9.885 1.00 83.06 86 GLU A C 1
ATOM 618 O O . GLU A 1 86 ? 7.996 -2.374 -8.778 1.00 83.06 86 GLU A O 1
ATOM 623 N N . ARG A 1 87 ? 7.440 -1.416 -10.733 1.00 86.62 87 ARG A N 1
ATOM 624 C CA . ARG A 1 87 ? 5.996 -1.349 -10.454 1.00 86.62 87 ARG A CA 1
ATOM 625 C C . ARG A 1 87 ? 5.284 -2.608 -10.915 1.00 86.62 87 ARG A C 1
ATOM 627 O O . ARG A 1 87 ? 4.387 -3.084 -10.229 1.00 86.62 87 ARG A O 1
ATOM 634 N N . ILE A 1 88 ? 5.688 -3.142 -12.067 1.00 88.38 88 ILE A N 1
ATOM 635 C CA . ILE A 1 88 ? 5.096 -4.351 -12.646 1.00 88.38 88 ILE A CA 1
ATOM 636 C C . ILE A 1 88 ? 5.302 -5.547 -11.713 1.00 88.38 88 ILE A C 1
ATOM 638 O O . ILE A 1 88 ? 4.353 -6.293 -11.499 1.00 88.38 88 ILE A O 1
ATOM 642 N N . THR A 1 89 ? 6.480 -5.689 -11.094 1.00 88.00 89 THR A N 1
ATOM 643 C CA . THR A 1 89 ? 6.726 -6.766 -10.119 1.00 88.00 89 THR A CA 1
ATOM 644 C C . THR A 1 89 ? 5.705 -6.749 -8.981 1.00 88.00 89 THR A C 1
ATOM 646 O O . THR A 1 89 ? 5.151 -7.789 -8.649 1.00 88.00 89 THR A O 1
ATOM 649 N N . LYS A 1 90 ? 5.368 -5.566 -8.452 1.00 87.88 90 LYS A N 1
ATOM 650 C CA . LYS A 1 9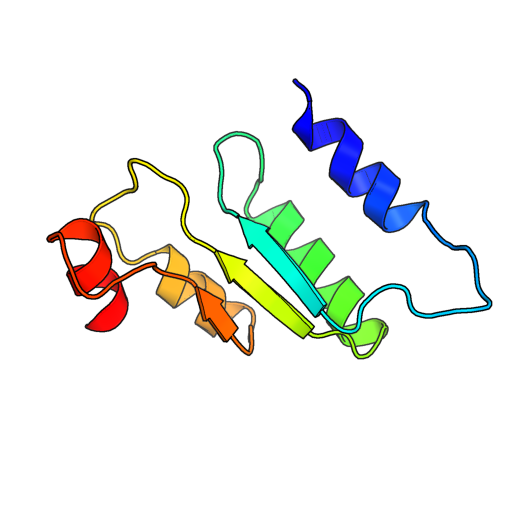0 ? 4.359 -5.414 -7.392 1.00 87.88 90 LYS A CA 1
ATOM 651 C C . LYS A 1 90 ? 2.940 -5.726 -7.867 1.00 87.88 90 LYS A C 1
ATOM 653 O O . LYS A 1 90 ? 2.163 -6.303 -7.125 1.00 87.88 90 LYS A O 1
ATOM 658 N N . TYR A 1 91 ? 2.585 -5.347 -9.093 1.00 89.12 91 TYR A N 1
ATOM 659 C CA . TYR A 1 91 ? 1.271 -5.687 -9.649 1.00 89.12 91 TYR A CA 1
ATOM 660 C C . TYR A 1 91 ? 1.102 -7.189 -9.926 1.00 89.12 91 TYR A C 1
ATOM 662 O O . TYR A 1 91 ? -0.028 -7.666 -9.938 1.00 89.12 91 TYR A O 1
ATOM 670 N N . ASN A 1 92 ? 2.200 -7.908 -10.169 1.00 90.12 92 ASN A N 1
ATOM 671 C CA . ASN A 1 92 ? 2.193 -9.329 -10.523 1.00 90.12 92 ASN A CA 1
ATOM 672 C C . ASN A 1 92 ? 2.346 -10.281 -9.325 1.00 90.12 92 ASN A C 1
ATOM 674 O O . ASN A 1 92 ? 2.313 -11.495 -9.534 1.00 90.12 92 ASN A O 1
ATOM 678 N N . ARG A 1 93 ? 2.575 -9.750 -8.122 1.00 88.31 93 ARG A N 1
ATOM 679 C CA . ARG A 1 93 ? 2.705 -10.527 -6.889 1.00 88.31 93 ARG A CA 1
ATOM 680 C C . ARG A 1 93 ? 1.341 -10.992 -6.388 1.00 88.31 93 ARG A C 1
ATOM 682 O O . ARG A 1 93 ? 1.251 -12.187 -6.033 1.00 88.31 93 ARG A O 1
#

Foldseek 3Di:
DPCVVVLVVVVVPPPPPDDPDQEDEDEDDPNADLVSVLVVLVVCVVVNGAYEYEYDPPDDLDQVSLVSCVVSVHPYYHLDDPDDNSSVSNVVD

Organism: Mustela putorius furo (NCBI:txid9669)